Protein AF-A0A5J9TCK6-F1 (afdb_monomer_lite)

Radius of gyration: 20.3 Å; chains: 1; bounding box: 70×24×40 Å

Organism: NCBI:txid38414

Structure (mmCIF, N/CA/C/O backbone):
data_AF-A0A5J9TCK6-F1
#
_entry.id   AF-A0A5J9TCK6-F1
#
loop_
_atom_site.group_PDB
_atom_site.id
_atom_site.type_symbol
_atom_site.label_atom_id
_atom_site.label_alt_id
_atom_site.label_comp_id
_atom_site.label_asym_id
_atom_site.label_entity_id
_atom_site.label_seq_id
_atom_site.pdbx_PDB_ins_code
_atom_site.Cartn_x
_atom_site.Cartn_y
_atom_site.Cartn_z
_atom_site.occupancy
_atom_site.B_iso_or_equiv
_atom_site.auth_seq_id
_atom_site.auth_comp_id
_atom_site.auth_asym_id
_atom_site.auth_atom_id
_atom_site.pdbx_PDB_model_num
ATOM 1 N N . MET A 1 1 ? -51.971 0.931 17.794 1.00 56.56 1 MET A N 1
ATOM 2 C CA . MET A 1 1 ? -51.285 0.992 16.482 1.00 56.56 1 MET A CA 1
ATOM 3 C C . MET A 1 1 ? -50.017 1.860 16.483 1.00 56.56 1 MET A C 1
ATOM 5 O O . MET A 1 1 ? -49.070 1.477 15.818 1.00 56.56 1 MET A O 1
ATOM 9 N N . ALA A 1 2 ? -49.914 2.939 17.275 1.00 59.53 2 ALA A N 1
ATOM 10 C CA . ALA A 1 2 ? -48.739 3.836 17.275 1.00 59.53 2 ALA A CA 1
ATOM 11 C C . ALA A 1 2 ? -47.418 3.265 17.860 1.00 59.53 2 ALA A C 1
ATOM 13 O O . ALA A 1 2 ? -46.338 3.739 17.534 1.00 59.53 2 ALA A O 1
ATOM 14 N N . ARG A 1 3 ? -47.449 2.230 18.714 1.00 59.78 3 ARG A N 1
ATOM 15 C CA . ARG A 1 3 ? -46.214 1.678 19.323 1.00 59.78 3 ARG A CA 1
ATOM 16 C C . ARG A 1 3 ? -45.363 0.851 18.348 1.00 59.78 3 ARG A C 1
ATOM 18 O 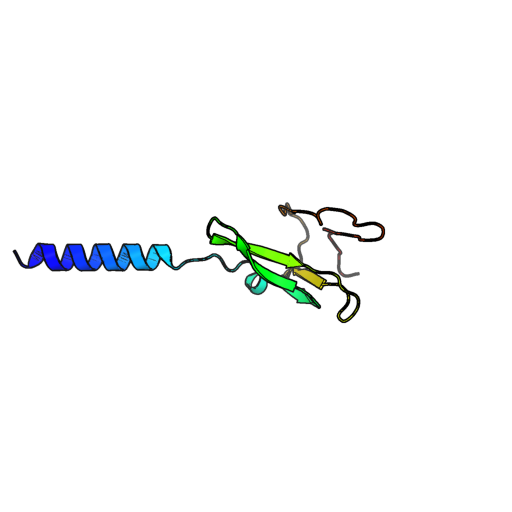O . ARG A 1 3 ? -44.152 0.784 18.518 1.00 59.78 3 ARG A O 1
ATOM 25 N N . TRP A 1 4 ? -45.973 0.259 17.320 1.00 63.69 4 TRP A N 1
ATOM 26 C CA . TRP A 1 4 ? -45.249 -0.508 16.297 1.00 63.69 4 TRP A CA 1
ATOM 27 C C . TRP A 1 4 ? -44.617 0.370 15.216 1.00 63.69 4 TRP A C 1
ATOM 29 O O . TRP A 1 4 ? -43.570 0.002 14.695 1.00 63.69 4 TRP A O 1
ATOM 39 N N . SER A 1 5 ? -45.169 1.555 14.937 1.00 72.00 5 SER A N 1
ATOM 40 C CA . SER A 1 5 ? -44.565 2.496 13.987 1.00 72.00 5 SER A CA 1
ATOM 41 C C . SER A 1 5 ? -43.221 3.032 14.481 1.00 72.00 5 SER A C 1
ATOM 43 O O . SER A 1 5 ? -42.278 3.072 13.704 1.00 72.00 5 SER A O 1
ATOM 45 N N . HIS A 1 6 ? -43.081 3.349 15.774 1.00 75.94 6 HIS A N 1
ATOM 46 C CA . HIS A 1 6 ? -41.798 3.807 16.329 1.00 75.94 6 HIS A CA 1
ATOM 47 C C . HIS A 1 6 ? -40.718 2.716 16.312 1.00 75.94 6 HIS A C 1
ATOM 49 O O . HIS A 1 6 ? -39.557 3.005 16.035 1.00 75.94 6 HIS A O 1
ATOM 55 N N . LEU A 1 7 ? -41.101 1.459 16.564 1.00 84.31 7 LEU A N 1
ATOM 56 C CA . LEU A 1 7 ? -40.184 0.319 16.488 1.00 84.31 7 LEU A CA 1
ATOM 57 C C . LEU A 1 7 ? -39.748 0.039 15.044 1.00 84.31 7 LEU A C 1
ATOM 59 O O . LEU A 1 7 ? -38.574 -0.231 14.808 1.00 84.31 7 LEU A O 1
ATOM 63 N N . ALA A 1 8 ? -40.660 0.168 14.077 1.00 83.25 8 ALA A N 1
ATOM 64 C CA . ALA A 1 8 ? -40.334 0.044 12.660 1.00 83.25 8 ALA A CA 1
ATOM 65 C C . ALA A 1 8 ? -39.393 1.167 12.188 1.00 83.25 8 ALA A C 1
ATOM 67 O O . ALA A 1 8 ? -38.393 0.886 11.532 1.00 83.25 8 ALA A O 1
ATOM 68 N N . SER A 1 9 ? -39.649 2.423 12.575 1.00 82.50 9 SER A N 1
ATOM 69 C CA . SER A 1 9 ? -38.754 3.550 12.276 1.00 82.50 9 SER A CA 1
ATOM 70 C C . SER A 1 9 ? -37.356 3.353 12.865 1.00 82.50 9 SER A C 1
ATOM 72 O O . SER A 1 9 ? -36.364 3.622 12.192 1.00 82.50 9 SER A O 1
ATOM 74 N N . LEU A 1 10 ? -37.269 2.854 14.102 1.00 86.50 10 LEU A N 1
ATOM 75 C CA . LEU A 1 10 ? -35.994 2.587 14.766 1.00 86.50 10 LEU A CA 1
ATOM 76 C C . LEU A 1 10 ? -35.222 1.448 14.083 1.00 86.50 10 LEU A C 1
ATOM 78 O O . LEU A 1 10 ? -34.016 1.563 13.886 1.00 86.50 10 LEU A O 1
ATOM 82 N N . ALA A 1 11 ? -35.912 0.379 13.676 1.00 86.38 11 ALA A N 1
ATOM 83 C CA . ALA A 1 11 ? -35.304 -0.730 12.946 1.00 86.38 11 ALA A CA 1
ATOM 84 C C . ALA A 1 11 ? -34.762 -0.292 11.574 1.00 86.38 11 ALA A C 1
ATOM 86 O O . ALA A 1 11 ? -33.647 -0.663 11.209 1.00 86.38 11 ALA A O 1
ATOM 87 N N . VAL A 1 12 ? -35.505 0.548 10.842 1.00 84.88 12 VAL A N 1
ATOM 88 C CA . VAL A 1 12 ? -35.051 1.121 9.563 1.00 84.88 12 VAL A CA 1
ATOM 89 C C . VAL A 1 12 ? -33.843 2.037 9.765 1.00 84.88 12 VAL A C 1
ATOM 91 O O . VAL A 1 12 ? -32.865 1.925 9.030 1.00 84.88 12 VAL A O 1
ATOM 94 N N . ALA A 1 13 ? -33.860 2.900 10.784 1.00 82.44 13 ALA A N 1
ATOM 95 C CA . ALA A 1 13 ? -32.720 3.757 11.104 1.00 82.44 13 ALA A CA 1
ATOM 96 C C . ALA A 1 13 ? -31.463 2.939 11.458 1.00 82.44 13 ALA A C 1
ATOM 98 O O . ALA A 1 13 ? -30.373 3.257 10.990 1.00 82.44 13 ALA A O 1
ATOM 99 N N . LEU A 1 14 ? -31.609 1.854 12.226 1.00 81.44 14 LEU A N 1
ATOM 100 C CA . LEU A 1 14 ? -30.490 0.990 12.611 1.00 81.44 14 LEU A CA 1
ATOM 101 C C . LEU A 1 14 ? -29.902 0.218 11.416 1.00 81.44 14 LEU A C 1
ATOM 103 O O . LEU A 1 14 ? -28.682 0.104 11.301 1.00 81.44 14 LEU A O 1
ATOM 107 N N . ALA A 1 15 ? -30.751 -0.254 10.498 1.00 77.69 15 ALA A N 1
ATOM 108 C CA . ALA A 1 15 ? -30.314 -0.903 9.262 1.00 77.69 15 ALA A CA 1
ATOM 109 C C . ALA A 1 15 ? -29.556 0.065 8.332 1.00 77.69 15 ALA A C 1
ATOM 111 O O . ALA A 1 15 ? -28.546 -0.310 7.738 1.00 77.69 15 ALA A O 1
ATOM 112 N N . LEU A 1 16 ? -29.990 1.328 8.252 1.00 70.62 16 LEU A N 1
ATOM 113 C CA . LEU A 1 16 ? -29.293 2.369 7.486 1.00 70.62 16 LEU A CA 1
ATOM 114 C C . LEU A 1 16 ? -27.921 2.720 8.086 1.00 70.62 16 LEU A C 1
ATOM 116 O O . LEU A 1 16 ? -26.977 2.954 7.336 1.00 70.62 16 LEU A O 1
ATOM 120 N N . VAL A 1 17 ? -27.781 2.710 9.418 1.00 66.94 17 VAL A N 1
ATOM 121 C CA . VAL A 1 17 ? -26.487 2.932 10.095 1.00 66.94 17 VAL A CA 1
ATOM 122 C C . VAL A 1 17 ? -25.502 1.794 9.810 1.00 66.94 17 VAL A C 1
ATOM 124 O O . VAL A 1 17 ? -24.325 2.053 9.567 1.00 66.94 17 VAL A O 1
ATOM 127 N N . GLN A 1 18 ? -25.968 0.543 9.783 1.00 60.84 18 GLN A N 1
ATOM 128 C CA . GLN A 1 18 ? -25.123 -0.613 9.452 1.00 60.84 18 GLN A CA 1
ATOM 129 C C . GLN A 1 18 ? -24.673 -0.624 7.985 1.00 60.84 18 GLN A C 1
ATOM 131 O O . GLN A 1 18 ? -23.582 -1.102 7.688 1.00 60.84 18 GLN A O 1
ATOM 136 N N . ALA A 1 19 ? -25.461 -0.052 7.072 1.00 56.88 19 ALA A N 1
ATOM 137 C CA . ALA A 1 19 ? -25.097 0.058 5.661 1.00 56.88 19 ALA A CA 1
ATOM 138 C C . ALA A 1 19 ? -24.004 1.112 5.375 1.00 56.88 19 ALA A C 1
ATOM 140 O O . ALA A 1 19 ? -23.452 1.127 4.277 1.00 56.88 19 ALA A O 1
ATOM 141 N N . ALA A 1 20 ? -23.678 1.988 6.334 1.00 53.25 20 ALA A N 1
ATOM 142 C CA . ALA A 1 20 ? -22.786 3.130 6.118 1.00 53.25 20 ALA A CA 1
ATOM 143 C C . ALA A 1 20 ? -21.330 2.920 6.585 1.00 53.25 20 ALA A C 1
ATOM 145 O O . ALA A 1 20 ? -20.495 3.798 6.369 1.00 53.25 20 ALA A O 1
ATOM 146 N N . SER A 1 21 ? -20.983 1.790 7.214 1.00 57.41 21 SER A N 1
ATOM 147 C CA . SER A 1 21 ? -19.617 1.571 7.707 1.00 57.41 21 SER A CA 1
ATOM 148 C C . SER A 1 21 ? -18.727 0.898 6.657 1.00 57.41 21 SER A C 1
ATOM 150 O O . SER A 1 21 ? -18.497 -0.310 6.700 1.00 57.41 21 SER A O 1
ATOM 152 N N . SER A 1 22 ? -18.185 1.667 5.712 1.00 60.22 22 SER A N 1
ATOM 153 C CA . SER A 1 22 ? -17.045 1.190 4.923 1.00 60.22 22 SER A CA 1
ATOM 154 C C . SER A 1 22 ? -15.769 1.314 5.762 1.00 60.22 22 SER A C 1
ATOM 156 O O . SER A 1 22 ? -15.416 2.416 6.183 1.00 60.22 22 SER A O 1
ATOM 158 N N . ALA A 1 23 ? -15.071 0.206 6.021 1.00 63.66 23 ALA A N 1
ATOM 159 C CA . ALA A 1 23 ? -13.817 0.231 6.776 1.00 63.66 23 ALA A CA 1
ATOM 160 C C . ALA A 1 23 ? -12.740 1.035 6.022 1.00 63.66 23 ALA A C 1
ATOM 162 O O . ALA A 1 23 ? -12.378 0.693 4.895 1.00 63.66 23 ALA A O 1
ATOM 163 N N . HIS A 1 24 ? -12.219 2.090 6.649 1.00 79.81 24 HIS A N 1
ATOM 164 C CA . HIS A 1 24 ? -11.222 2.994 6.075 1.00 79.81 24 HIS A CA 1
ATOM 165 C C . HIS A 1 24 ? -9.810 2.650 6.581 1.00 79.81 24 HIS A C 1
ATOM 167 O O . HIS A 1 24 ? -9.191 3.396 7.325 1.00 79.81 24 HIS A O 1
ATOM 173 N N . TRP A 1 25 ? -9.283 1.484 6.213 1.00 91.06 25 TRP A N 1
ATOM 174 C CA . TRP A 1 25 ? -8.019 0.991 6.766 1.00 91.06 25 TRP A CA 1
ATOM 175 C C . TRP A 1 25 ? -6.781 1.769 6.292 1.00 91.06 25 TRP A C 1
ATOM 177 O O . TRP A 1 25 ? -5.822 1.906 7.053 1.00 91.06 25 TRP A O 1
ATOM 187 N N . LEU A 1 26 ? -6.768 2.272 5.052 1.00 94.94 26 LEU A N 1
ATOM 188 C CA . LEU A 1 26 ? -5.541 2.801 4.450 1.00 94.94 26 LEU A CA 1
ATOM 189 C C . LEU A 1 26 ? -5.011 4.009 5.226 1.00 94.94 26 LEU 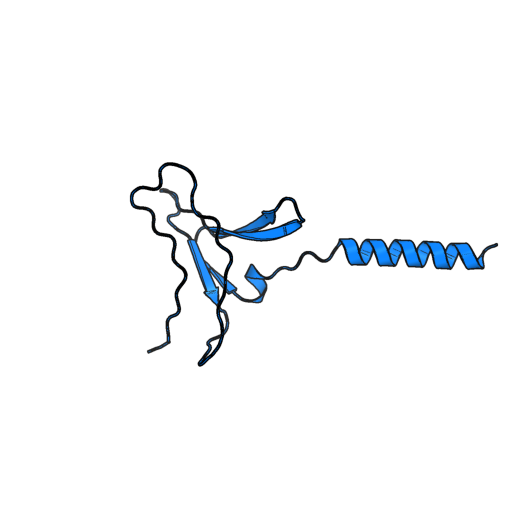A C 1
ATOM 191 O O . LEU A 1 26 ? -3.916 3.958 5.776 1.00 94.94 26 LEU A O 1
ATOM 195 N N . ASN A 1 27 ? -5.801 5.076 5.326 1.00 93.00 27 ASN A N 1
ATOM 196 C CA . ASN A 1 27 ? -5.331 6.298 5.977 1.00 93.00 27 ASN A CA 1
ATOM 197 C C . ASN A 1 27 ? -5.417 6.227 7.502 1.00 93.00 27 ASN A C 1
ATOM 199 O O . ASN A 1 27 ? -4.853 7.092 8.168 1.00 93.00 27 ASN A O 1
ATOM 203 N N . ASP A 1 28 ? -6.090 5.229 8.075 1.00 93.19 28 ASP A N 1
ATOM 204 C CA . ASP A 1 28 ? -6.144 5.051 9.526 1.00 93.19 28 ASP A CA 1
ATOM 205 C C . ASP A 1 28 ? -4.827 4.443 10.027 1.00 93.19 28 ASP A C 1
ATOM 207 O O . ASP A 1 28 ? -4.232 4.956 10.982 1.00 93.19 28 ASP A O 1
ATOM 211 N N . TYR A 1 29 ? -4.302 3.433 9.322 1.00 93.38 29 TYR A N 1
ATOM 212 C CA . TYR A 1 29 ? -3.129 2.660 9.746 1.00 93.38 29 TYR A CA 1
ATOM 213 C C . TYR A 1 29 ? -1.82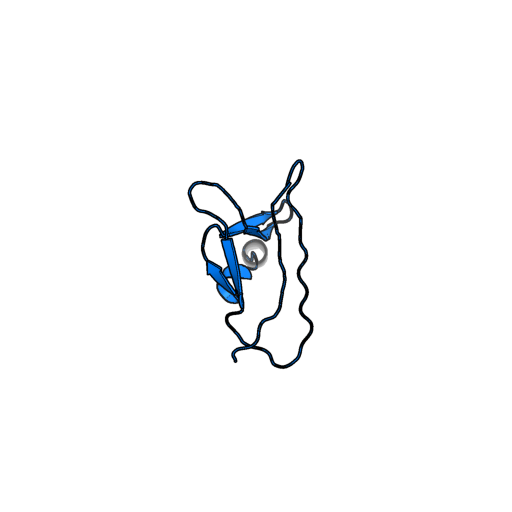9 2.978 8.995 1.00 93.38 29 TYR A C 1
ATOM 215 O O . TYR A 1 29 ? -0.752 2.658 9.510 1.00 93.38 29 TYR A O 1
ATOM 223 N N . PHE A 1 30 ? -1.894 3.625 7.827 1.00 96.38 30 PHE A N 1
ATOM 224 C CA . PHE A 1 30 ? -0.734 3.880 6.970 1.00 96.38 30 PHE A CA 1
ATOM 225 C C . PHE A 1 30 ? -0.576 5.364 6.620 1.00 96.38 30 PHE A C 1
ATOM 227 O O . PHE A 1 30 ? -1.540 6.131 6.587 1.00 96.38 30 PHE A O 1
ATOM 234 N N . PHE A 1 31 ? 0.668 5.765 6.375 1.00 96.12 31 PHE A N 1
ATOM 235 C CA . PHE A 1 31 ? 0.996 6.958 5.604 1.00 96.12 31 PHE A CA 1
ATOM 236 C C . PHE A 1 31 ? 1.046 6.587 4.122 1.00 96.12 31 PHE A C 1
ATOM 238 O O . PHE A 1 31 ? 1.449 5.476 3.783 1.00 96.12 31 PHE A O 1
ATOM 245 N N . THR A 1 32 ? 0.641 7.503 3.247 1.00 96.00 32 THR A N 1
ATOM 246 C CA . THR A 1 32 ? 0.664 7.319 1.790 1.00 96.00 32 THR A CA 1
ATOM 247 C C . THR A 1 32 ? 1.604 8.326 1.145 1.00 96.00 32 THR A C 1
ATOM 249 O O . THR A 1 32 ? 1.595 9.492 1.537 1.00 96.00 32 THR A O 1
ATOM 252 N N . ASP A 1 33 ? 2.333 7.901 0.120 1.00 94.56 33 ASP A N 1
ATOM 253 C CA . ASP A 1 33 ? 3.216 8.748 -0.679 1.00 94.56 33 ASP A CA 1
ATOM 254 C C . ASP A 1 33 ? 3.013 8.495 -2.183 1.00 94.56 33 ASP A C 1
ATOM 256 O O . ASP A 1 33 ? 2.678 7.386 -2.615 1.00 94.56 33 ASP A O 1
ATOM 260 N N . GLY A 1 34 ? 3.206 9.534 -2.992 1.00 95.06 34 GLY A N 1
ATOM 261 C CA . GLY A 1 34 ? 3.027 9.488 -4.440 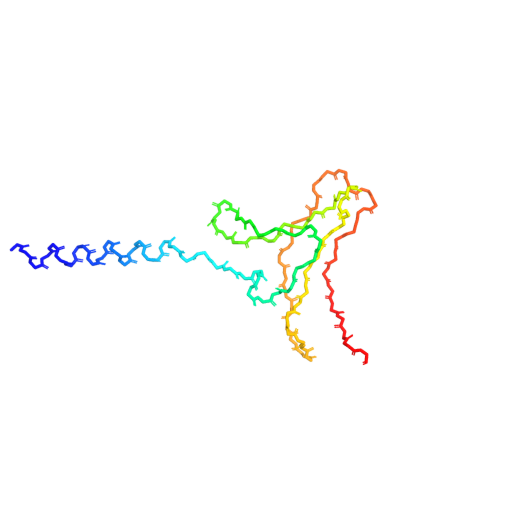1.00 95.06 34 GLY A CA 1
ATOM 262 C C . GLY A 1 34 ? 1.615 9.073 -4.871 1.00 95.06 34 GLY A C 1
ATOM 263 O O . GLY A 1 34 ? 0.602 9.540 -4.346 1.00 95.06 34 GLY A O 1
ATOM 264 N N . ASN A 1 35 ? 1.527 8.200 -5.878 1.00 95.50 35 ASN A N 1
ATOM 265 C CA . ASN A 1 35 ? 0.255 7.837 -6.510 1.00 95.50 35 ASN A CA 1
ATOM 266 C C . ASN A 1 35 ? -0.476 6.679 -5.816 1.00 95.50 35 ASN A C 1
ATOM 268 O O . ASN A 1 35 ? -0.603 5.584 -6.382 1.00 95.50 35 ASN A O 1
ATOM 272 N N . VAL A 1 36 ? -1.014 6.947 -4.626 1.00 96.62 36 VAL A N 1
ATOM 273 C CA . VAL A 1 36 ? -1.894 6.024 -3.895 1.00 96.62 36 VAL A CA 1
ATOM 274 C C . VAL A 1 36 ? -3.291 6.616 -3.744 1.00 96.62 36 VAL A C 1
ATOM 276 O O . VAL A 1 36 ? -3.455 7.789 -3.421 1.00 96.62 36 VAL A O 1
ATOM 279 N N . ARG A 1 37 ? -4.321 5.799 -3.986 1.00 93.94 37 ARG A N 1
ATOM 280 C CA . ARG A 1 37 ? -5.727 6.178 -3.799 1.00 93.94 37 ARG A CA 1
ATOM 281 C C . ARG A 1 37 ? -6.485 5.078 -3.067 1.00 93.94 37 ARG A C 1
ATOM 283 O O . ARG A 1 37 ? -6.359 3.906 -3.417 1.00 93.94 37 ARG A O 1
ATOM 290 N N . ALA A 1 38 ? -7.309 5.458 -2.097 1.00 94.81 38 ALA A N 1
ATOM 291 C CA . ALA A 1 38 ? -8.326 4.566 -1.557 1.00 94.81 38 ALA A CA 1
ATOM 292 C C . ALA A 1 38 ? -9.489 4.469 -2.554 1.00 94.81 38 ALA A C 1
ATOM 294 O O . ALA A 1 38 ? -10.029 5.486 -2.986 1.00 94.81 38 ALA A O 1
ATOM 295 N N . THR A 1 39 ? -9.866 3.250 -2.919 1.00 93.44 39 THR A N 1
ATOM 296 C CA . THR A 1 39 ? -11.053 2.958 -3.730 1.00 93.44 39 THR A CA 1
ATOM 297 C C . THR A 1 39 ? -11.810 1.784 -3.112 1.00 93.44 39 THR A C 1
ATOM 299 O O . THR A 1 39 ? -11.418 1.282 -2.059 1.00 93.44 39 THR A O 1
ATOM 302 N N . TYR A 1 40 ? -12.901 1.359 -3.737 1.00 92.69 40 TYR A N 1
ATOM 303 C CA . TYR A 1 40 ? -13.755 0.281 -3.252 1.00 92.69 40 TYR A CA 1
ATOM 304 C C . TYR A 1 40 ? -13.984 -0.734 -4.365 1.00 92.69 40 TYR A C 1
ATOM 306 O O . TYR A 1 40 ? -14.149 -0.364 -5.530 1.00 92.69 40 TYR A O 1
ATOM 314 N N . ASP A 1 41 ? -13.948 -2.016 -4.018 1.00 90.50 41 ASP A N 1
ATOM 315 C CA . ASP A 1 41 ? -14.288 -3.076 -4.960 1.00 90.50 41 ASP A CA 1
ATOM 316 C C . ASP A 1 41 ? -15.811 -3.250 -5.107 1.00 90.50 41 ASP A C 1
ATOM 318 O O . ASP A 1 41 ? -16.609 -2.551 -4.481 1.00 90.50 41 ASP A O 1
ATOM 322 N N . ALA A 1 42 ? -16.229 -4.202 -5.945 1.00 90.75 42 ALA A N 1
ATOM 323 C CA . ALA A 1 42 ? -17.644 -4.471 -6.203 1.00 90.75 42 ALA A CA 1
ATOM 324 C C . ALA A 1 42 ? -18.433 -4.928 -4.958 1.00 90.75 42 ALA A C 1
ATOM 326 O O . ALA A 1 42 ? -19.659 -4.863 -4.967 1.00 90.75 42 ALA A O 1
ATOM 327 N N . SER A 1 43 ? -17.751 -5.389 -3.905 1.00 90.25 43 SER A N 1
ATOM 328 C CA . SER A 1 43 ? -18.364 -5.762 -2.626 1.00 90.25 43 SER A CA 1
ATOM 329 C C . SER A 1 43 ? -18.422 -4.604 -1.623 1.00 90.25 43 SER A C 1
ATOM 331 O O . SER A 1 43 ? -18.958 -4.768 -0.530 1.00 90.25 43 SER A O 1
ATOM 333 N N . GLY A 1 44 ? -17.887 -3.433 -1.984 1.00 88.88 44 GLY A N 1
ATOM 334 C CA . GLY A 1 44 ? -17.784 -2.273 -1.101 1.00 88.88 44 GLY A CA 1
ATOM 335 C C . GLY A 1 44 ? -16.596 -2.332 -0.137 1.00 88.88 44 GLY A C 1
ATOM 336 O O . GLY A 1 44 ? -16.499 -1.491 0.757 1.00 88.88 44 GLY A O 1
ATOM 337 N N . GLN A 1 45 ? -15.673 -3.288 -0.296 1.00 90.00 45 GLN A N 1
ATOM 338 C CA . GLN A 1 45 ? -14.471 -3.365 0.532 1.00 90.00 45 GLN A CA 1
ATOM 339 C C . GLN A 1 45 ? -13.427 -2.349 0.051 1.00 90.00 45 GLN A C 1
ATOM 341 O O . GLN A 1 45 ? -13.147 -2.253 -1.146 1.00 90.00 45 GLN A O 1
ATOM 346 N N . GLN A 1 46 ? -12.822 -1.601 0.984 1.00 92.81 46 GLN A N 1
ATOM 347 C CA . GLN A 1 46 ? -11.764 -0.650 0.645 1.00 92.81 46 GLN A CA 1
ATOM 348 C C . GLN A 1 46 ? -10.512 -1.377 0.139 1.00 92.81 46 GLN A C 1
ATOM 350 O O . GLN A 1 46 ? -9.962 -2.248 0.819 1.00 92.81 46 GLN A O 1
ATOM 355 N N . VAL A 1 47 ? -10.002 -0.938 -1.010 1.00 94.81 47 VAL A N 1
ATOM 356 C CA . VAL A 1 47 ? -8.732 -1.381 -1.590 1.00 94.81 47 VAL A CA 1
ATOM 357 C C . VAL A 1 47 ? -7.823 -0.181 -1.852 1.00 94.81 47 VAL A C 1
ATOM 359 O O . VAL A 1 47 ? -8.272 0.894 -2.253 1.00 94.81 47 VAL A O 1
ATOM 362 N N . ALA A 1 48 ? -6.524 -0.362 -1.625 1.00 96.19 48 ALA A N 1
ATOM 363 C CA . ALA A 1 48 ? -5.519 0.633 -1.970 1.00 96.19 48 ALA A CA 1
ATOM 364 C C . ALA A 1 48 ? -5.083 0.421 -3.423 1.00 96.19 48 ALA A C 1
ATOM 366 O O . ALA A 1 48 ? -4.566 -0.639 -3.776 1.00 96.19 48 ALA A O 1
ATOM 367 N N . MET A 1 49 ? -5.285 1.429 -4.268 1.00 96.56 49 MET A N 1
ATOM 368 C CA . MET A 1 49 ? -4.793 1.430 -5.638 1.00 96.56 49 MET A CA 1
ATOM 369 C C . MET A 1 49 ? -3.483 2.209 -5.697 1.00 96.56 49 MET A C 1
ATOM 371 O O . MET A 1 49 ? -3.466 3.428 -5.526 1.00 96.56 49 MET A O 1
ATOM 375 N N . VAL A 1 50 ? -2.395 1.485 -5.943 1.00 96.81 50 VAL A N 1
ATOM 376 C CA . VAL A 1 50 ? -1.061 2.045 -6.163 1.00 96.81 50 VAL A CA 1
ATOM 377 C C . VAL A 1 50 ? -0.795 2.044 -7.660 1.00 96.81 50 VAL A C 1
ATOM 379 O O . VAL A 1 50 ? -1.004 1.030 -8.325 1.00 96.81 50 VAL A O 1
ATOM 382 N N . SER A 1 51 ? -0.368 3.181 -8.202 1.00 95.12 51 SER A N 1
ATOM 383 C CA . SER A 1 51 ? -0.121 3.322 -9.639 1.00 95.12 51 SER A CA 1
ATOM 384 C C . SER A 1 51 ? 1.276 3.852 -9.930 1.00 95.12 51 SER A C 1
ATOM 386 O O . SER A 1 51 ? 1.852 4.595 -9.141 1.00 95.12 51 SER A O 1
ATOM 388 N N . LEU A 1 52 ? 1.807 3.447 -11.080 1.00 95.75 52 LEU A N 1
ATOM 389 C CA . LEU A 1 52 ? 3.057 3.939 -11.638 1.00 95.75 52 LEU A CA 1
ATOM 390 C C . LEU A 1 52 ? 2.746 4.569 -12.992 1.00 95.75 52 LEU A C 1
ATOM 392 O O . LEU A 1 52 ? 2.183 3.911 -13.866 1.00 95.75 52 LEU A O 1
ATOM 396 N N . ASN A 1 53 ? 3.100 5.838 -13.165 1.00 93.25 53 ASN A N 1
ATOM 397 C CA . ASN A 1 53 ? 3.043 6.499 -14.463 1.00 93.25 53 ASN A CA 1
ATOM 398 C C . ASN A 1 53 ? 4.253 7.425 -14.652 1.00 93.25 53 ASN A C 1
ATOM 400 O O . ASN A 1 53 ? 4.984 7.724 -13.711 1.00 93.25 53 ASN A O 1
ATOM 404 N N . GLN A 1 54 ? 4.468 7.878 -15.885 1.00 93.94 54 GLN A N 1
ATOM 405 C CA . GLN A 1 54 ? 5.655 8.653 -16.244 1.00 93.94 54 GLN A CA 1
ATOM 406 C C . GLN A 1 54 ? 5.649 10.093 -15.704 1.00 93.94 54 GLN A C 1
ATOM 408 O O . GLN A 1 54 ? 6.713 10.679 -15.541 1.00 93.94 54 GLN A O 1
ATOM 413 N N . GLN A 1 55 ? 4.476 10.670 -15.435 1.00 93.44 55 GLN A N 1
ATOM 414 C CA . GLN A 1 55 ? 4.347 12.066 -15.010 1.00 93.44 55 GLN A CA 1
ATOM 415 C C . GLN A 1 55 ? 4.570 12.233 -13.507 1.00 93.44 55 GLN A C 1
ATOM 417 O O . GLN A 1 55 ? 5.278 13.142 -13.089 1.00 93.44 55 GLN A O 1
ATOM 422 N N . SER A 1 56 ? 3.961 11.367 -12.699 1.00 89.38 56 SER A N 1
ATOM 423 C CA . SER A 1 56 ? 3.990 11.457 -11.237 1.00 89.38 56 SER A CA 1
ATOM 424 C C . SER A 1 56 ? 4.781 10.331 -10.569 1.00 89.38 56 SER A C 1
ATOM 426 O O . SER A 1 56 ? 4.861 10.300 -9.346 1.00 89.38 56 SER A O 1
ATOM 428 N N . GLY A 1 57 ? 5.369 9.410 -11.336 1.00 95.06 57 GLY A N 1
ATOM 429 C CA . GLY A 1 57 ? 6.157 8.302 -10.805 1.00 95.06 57 GLY A CA 1
ATOM 430 C C . GLY A 1 57 ? 5.304 7.222 -10.136 1.00 95.06 57 GLY A C 1
ATOM 431 O O . GLY A 1 57 ? 4.165 6.968 -10.536 1.00 95.06 57 GLY A O 1
ATOM 432 N N . GLY A 1 58 ? 5.892 6.535 -9.155 1.00 95.62 58 GLY A N 1
ATOM 433 C CA . GLY A 1 58 ? 5.242 5.470 -8.391 1.00 95.62 58 GLY A CA 1
ATOM 434 C C . GLY A 1 58 ? 4.385 5.984 -7.235 1.00 95.62 58 GLY A C 1
ATOM 435 O O . GLY A 1 58 ? 4.142 7.180 -7.079 1.00 95.62 58 GLY A O 1
ATOM 436 N N . GLY A 1 59 ? 3.929 5.058 -6.405 1.00 96.81 59 GLY A N 1
ATOM 437 C CA . GLY A 1 59 ? 3.292 5.354 -5.131 1.00 96.81 59 GLY A CA 1
ATOM 438 C C . GLY A 1 59 ? 3.607 4.254 -4.131 1.00 96.81 59 GLY A C 1
ATOM 439 O O . GLY A 1 59 ? 4.059 3.171 -4.507 1.00 96.81 59 GLY A O 1
ATOM 440 N N . GLY A 1 60 ? 3.353 4.527 -2.862 1.00 96.81 60 GLY A N 1
ATOM 441 C CA . GLY A 1 60 ? 3.555 3.567 -1.791 1.00 96.81 60 GLY A CA 1
ATOM 442 C C . GLY A 1 60 ? 2.828 3.976 -0.523 1.00 96.81 60 GLY A C 1
ATOM 443 O O . GLY A 1 60 ? 2.349 5.100 -0.387 1.00 96.81 60 GLY A O 1
ATOM 444 N N . PHE A 1 61 ? 2.724 3.042 0.409 1.00 96.88 61 PHE A N 1
ATOM 445 C CA . PHE A 1 61 ? 2.220 3.321 1.742 1.00 96.88 61 PHE A CA 1
ATOM 446 C C . PHE A 1 61 ? 3.026 2.535 2.772 1.00 96.88 61 PHE A C 1
ATOM 448 O O . PHE A 1 61 ? 3.464 1.416 2.506 1.00 96.88 61 PHE A O 1
ATOM 455 N N . ASN A 1 62 ? 3.233 3.128 3.944 1.00 95.94 62 ASN A N 1
ATOM 456 C CA . ASN A 1 62 ? 4.006 2.545 5.037 1.00 95.94 62 ASN A CA 1
ATOM 457 C C . ASN A 1 62 ? 3.238 2.650 6.351 1.00 95.94 62 ASN A C 1
ATOM 459 O O . ASN A 1 62 ? 2.428 3.558 6.544 1.00 95.94 62 ASN A O 1
ATOM 463 N N . SER A 1 63 ? 3.445 1.690 7.250 1.00 95.81 63 SER A N 1
ATOM 464 C CA . SER A 1 63 ? 2.718 1.659 8.515 1.00 95.81 63 SER A CA 1
ATOM 465 C C . SER A 1 63 ? 3.040 2.896 9.349 1.00 95.81 63 SER A C 1
ATOM 467 O O . SER A 1 63 ? 4.184 3.340 9.418 1.00 95.81 63 SER A O 1
ATOM 469 N N . LYS A 1 64 ? 2.029 3.441 10.032 1.00 95.44 64 LYS A N 1
ATOM 470 C CA . LYS A 1 64 ? 2.235 4.520 11.014 1.00 95.44 64 LYS A CA 1
ATOM 471 C C . LYS A 1 64 ? 2.938 4.042 12.283 1.00 95.44 64 LYS A C 1
ATOM 473 O O . LYS A 1 64 ? 3.428 4.849 13.065 1.00 95.44 64 LYS A O 1
ATOM 478 N N . LYS A 1 65 ? 2.902 2.733 12.528 1.00 94.62 65 LYS A N 1
ATOM 479 C CA . LYS A 1 65 ? 3.496 2.081 13.692 1.00 94.62 65 LYS A CA 1
ATOM 480 C C . LYS A 1 65 ? 4.679 1.228 13.260 1.00 94.62 65 LYS A C 1
ATOM 482 O O . LYS A 1 65 ? 4.653 0.640 12.178 1.00 94.62 65 LYS A O 1
ATOM 487 N N . ASN A 1 66 ? 5.645 1.118 14.162 1.00 95.00 66 ASN A N 1
ATOM 488 C CA . ASN A 1 66 ? 6.745 0.169 14.079 1.00 95.00 66 ASN A CA 1
ATOM 489 C C . ASN A 1 66 ? 6.405 -1.080 14.895 1.00 95.00 66 ASN A C 1
ATOM 491 O O . ASN A 1 66 ? 5.662 -1.011 15.878 1.00 95.00 66 ASN A O 1
ATOM 495 N N . PHE A 1 67 ? 6.962 -2.216 14.490 1.00 94.50 67 PHE A N 1
ATOM 496 C CA . PHE A 1 67 ? 6.687 -3.510 15.101 1.00 94.50 67 PHE A CA 1
ATOM 497 C C . PHE A 1 67 ? 7.983 -4.299 15.263 1.00 94.50 67 PHE A C 1
ATOM 499 O O . PHE A 1 67 ? 8.811 -4.316 14.357 1.00 94.50 67 PHE A O 1
ATOM 506 N N . LEU A 1 68 ? 8.138 -4.966 16.409 1.00 95.38 68 LEU A N 1
ATOM 507 C CA . LEU A 1 68 ? 9.272 -5.859 16.667 1.00 95.38 68 LEU A CA 1
ATOM 508 C C . LEU A 1 68 ? 8.976 -7.299 16.219 1.00 95.38 68 LEU A C 1
ATOM 510 O O . LEU A 1 68 ? 9.838 -7.969 15.664 1.00 95.38 68 LEU A O 1
ATOM 514 N N . PHE A 1 69 ? 7.739 -7.754 16.432 1.00 95.50 69 PHE A N 1
ATOM 515 C CA . PHE A 1 69 ? 7.245 -9.078 16.055 1.00 95.50 69 PHE A CA 1
ATOM 516 C C . PHE A 1 69 ? 5.806 -8.964 15.543 1.00 95.50 69 PHE A C 1
ATOM 518 O O . PHE A 1 69 ? 5.087 -8.037 15.923 1.00 95.50 69 PHE A O 1
ATOM 525 N N . GLY A 1 70 ? 5.370 -9.915 14.717 1.00 95.44 70 GLY A N 1
ATOM 526 C CA . GLY A 1 70 ? 3.987 -9.992 14.255 1.00 95.44 70 GLY A CA 1
ATOM 527 C C . GLY A 1 70 ? 3.821 -10.833 12.995 1.00 95.44 70 GLY A C 1
ATOM 528 O O . GLY A 1 70 ? 4.798 -11.278 12.393 1.00 95.44 70 GLY A O 1
ATOM 529 N N . GLU A 1 71 ? 2.566 -11.016 12.597 1.00 96.94 71 GLU A N 1
ATOM 530 C CA . GLU A 1 71 ? 2.192 -11.513 11.277 1.00 96.94 71 GLU A CA 1
ATOM 531 C C . GLU 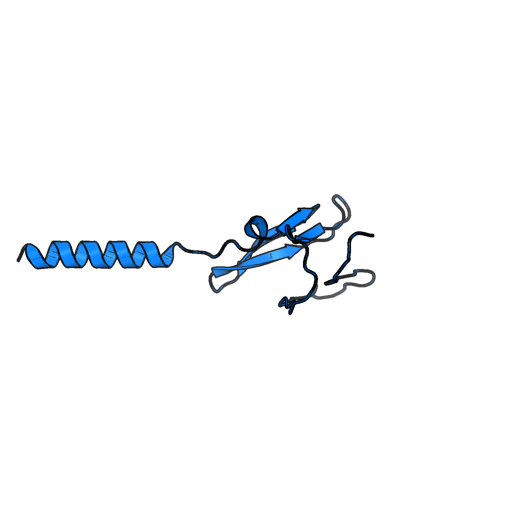A 1 71 ? 1.736 -10.328 10.423 1.00 96.94 71 GLU A C 1
ATOM 533 O O . GLU A 1 71 ? 0.897 -9.531 10.848 1.00 96.94 71 GLU A O 1
ATOM 538 N N . PHE A 1 72 ? 2.283 -10.217 9.215 1.00 96.06 72 PHE A N 1
ATOM 539 C CA . PHE A 1 72 ? 1.950 -9.148 8.282 1.00 96.06 72 PHE A CA 1
ATOM 540 C C . PHE A 1 72 ? 1.462 -9.772 6.986 1.00 96.06 72 PHE A C 1
ATOM 542 O O . PHE A 1 72 ? 2.228 -10.410 6.265 1.00 96.06 72 PHE A O 1
ATOM 549 N N . SER A 1 73 ? 0.179 -9.588 6.692 1.00 95.88 73 SER A N 1
ATOM 550 C CA . SER A 1 73 ? -0.452 -10.134 5.499 1.00 95.88 73 SER A CA 1
ATOM 551 C C . SER A 1 73 ? -1.181 -9.041 4.726 1.00 95.88 73 SER A C 1
ATOM 553 O O . SER A 1 73 ? -1.815 -8.150 5.291 1.00 95.88 73 SER A O 1
ATOM 555 N N . ILE A 1 74 ? -1.069 -9.099 3.400 1.00 93.38 74 ILE A N 1
ATOM 556 C CA . ILE A 1 74 ? -1.801 -8.228 2.486 1.00 93.38 74 ILE A CA 1
ATOM 557 C C . ILE A 1 74 ? -2.228 -9.025 1.258 1.00 93.38 74 ILE A C 1
ATOM 559 O O . ILE A 1 74 ? -1.443 -9.762 0.660 1.00 93.38 74 ILE A O 1
ATOM 563 N N . LYS A 1 75 ? -3.495 -8.878 0.864 1.00 94.69 75 LYS A N 1
ATOM 564 C CA . LYS A 1 75 ? -4.002 -9.451 -0.382 1.00 94.69 75 LYS A CA 1
ATOM 565 C C . LYS A 1 75 ? -3.703 -8.485 -1.523 1.00 94.69 75 LYS A C 1
ATOM 567 O O . LYS A 1 75 ? -4.215 -7.370 -1.536 1.00 94.69 75 LYS A O 1
ATOM 572 N N . MET A 1 76 ? -2.897 -8.921 -2.486 1.00 95.75 76 MET A N 1
ATOM 573 C CA . MET A 1 76 ? -2.477 -8.091 -3.617 1.00 95.75 76 MET A CA 1
ATOM 574 C C . MET A 1 76 ? -3.077 -8.589 -4.929 1.00 95.75 76 MET A C 1
ATOM 576 O O . MET A 1 76 ? -3.100 -9.789 -5.202 1.00 95.75 76 MET A O 1
ATOM 580 N N . LYS A 1 77 ? -3.517 -7.648 -5.767 1.00 94.94 77 LYS A N 1
ATOM 581 C CA . LYS A 1 77 ? -3.799 -7.877 -7.186 1.00 94.94 77 LYS A CA 1
ATOM 582 C C . LYS A 1 77 ? -2.745 -7.130 -7.996 1.00 94.94 77 LYS A C 1
ATOM 584 O O . LYS A 1 77 ? -2.639 -5.914 -7.874 1.00 94.94 77 LYS A O 1
ATOM 589 N N . LEU A 1 78 ? -1.967 -7.866 -8.785 1.00 95.44 78 LEU A N 1
ATOM 590 C CA . LEU A 1 78 ? -0.874 -7.301 -9.576 1.00 95.44 78 LEU A CA 1
ATOM 591 C C . LEU A 1 78 ? -1.375 -6.647 -10.872 1.00 95.44 78 LEU A C 1
ATOM 593 O O . LEU A 1 78 ? -2.534 -6.812 -11.266 1.00 95.44 78 LEU A O 1
ATOM 597 N N . ILE A 1 79 ? -0.479 -5.893 -11.515 1.00 94.81 79 ILE A N 1
ATOM 598 C CA . ILE A 1 79 ? -0.743 -5.182 -12.766 1.00 94.81 79 ILE A CA 1
ATOM 599 C C . ILE A 1 79 ? -1.099 -6.198 -13.869 1.00 94.81 79 ILE A C 1
ATOM 601 O O . ILE A 1 79 ? -0.356 -7.159 -14.075 1.00 94.81 79 ILE A O 1
ATOM 605 N N . PRO A 1 80 ? -2.235 -6.032 -14.570 1.00 94.69 80 PRO A N 1
ATOM 606 C CA . PRO A 1 80 ? -2.603 -6.908 -15.675 1.00 94.69 80 PRO A CA 1
ATOM 607 C C . PRO A 1 80 ? -1.849 -6.544 -16.966 1.00 94.69 80 PRO A C 1
ATOM 609 O O . PRO A 1 80 ? -1.528 -5.382 -17.206 1.00 94.69 80 PRO A O 1
ATOM 612 N N . GLY A 1 81 ? -1.658 -7.522 -17.855 1.00 96.56 81 GLY A N 1
ATOM 613 C CA . GLY A 1 81 ? -1.080 -7.300 -19.185 1.00 96.56 81 GLY A CA 1
ATOM 614 C C . GLY A 1 81 ? 0.448 -7.174 -19.182 1.00 96.56 81 GLY A C 1
ATOM 615 O O . GLY A 1 81 ? 1.132 -7.869 -18.436 1.00 96.56 81 GLY A O 1
ATOM 616 N N . ASN A 1 82 ? 0.993 -6.326 -20.063 1.00 95.62 82 ASN A N 1
ATOM 617 C CA . ASN A 1 82 ? 2.435 -6.084 -20.127 1.00 95.62 82 ASN A CA 1
ATOM 6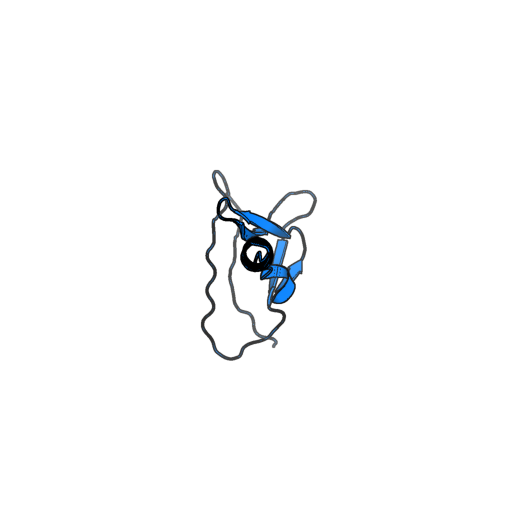18 C C . ASN A 1 82 ? 2.871 -5.191 -18.959 1.00 95.62 82 ASN A C 1
ATOM 620 O O . ASN A 1 82 ? 2.454 -4.040 -18.855 1.00 95.62 82 ASN A O 1
ATOM 624 N N . SER A 1 83 ? 3.733 -5.723 -18.099 1.00 95.50 83 SER A N 1
ATOM 625 C CA . SER A 1 83 ? 4.307 -5.009 -16.953 1.00 95.50 83 SER A CA 1
ATOM 626 C C . SER A 1 83 ? 5.830 -5.127 -16.911 1.00 95.50 83 SER A C 1
ATOM 628 O O . SER A 1 83 ? 6.431 -5.084 -15.837 1.00 95.50 83 SER A O 1
ATOM 630 N N . ALA A 1 84 ? 6.470 -5.304 -18.073 1.00 96.88 84 ALA A N 1
ATOM 631 C CA . ALA A 1 84 ? 7.923 -5.390 -18.171 1.00 96.88 84 ALA A CA 1
ATOM 632 C C . ALA A 1 84 ? 8.591 -4.185 -17.485 1.00 96.88 84 ALA A C 1
ATOM 634 O O . ALA A 1 84 ? 8.234 -3.034 -17.733 1.00 96.88 84 ALA A O 1
ATOM 635 N N . GLY A 1 85 ? 9.541 -4.461 -16.589 1.00 95.38 85 GLY A N 1
ATOM 636 C CA . GLY A 1 85 ? 10.265 -3.437 -15.830 1.00 95.38 85 GLY A CA 1
ATOM 637 C C . GLY A 1 85 ? 9.506 -2.822 -14.647 1.00 95.38 85 GLY A C 1
ATOM 638 O O . GLY A 1 85 ? 10.066 -1.972 -13.962 1.00 95.38 85 GLY A O 1
ATOM 639 N N . THR A 1 86 ? 8.266 -3.240 -14.369 1.00 95.81 86 THR A N 1
ATOM 640 C CA . THR A 1 86 ? 7.529 -2.792 -13.175 1.00 95.81 86 THR A CA 1
ATOM 641 C C . THR A 1 86 ? 7.854 -3.681 -11.980 1.00 95.81 86 THR A C 1
ATOM 643 O O . THR A 1 86 ? 7.973 -4.898 -12.113 1.00 95.81 86 THR A O 1
ATOM 646 N N . VAL A 1 87 ? 7.941 -3.080 -10.795 1.00 96.56 87 VAL A N 1
ATOM 647 C CA . VAL A 1 87 ? 8.109 -3.799 -9.531 1.00 96.56 87 VAL A CA 1
ATOM 648 C C . VAL A 1 87 ? 6.951 -3.445 -8.599 1.00 96.56 87 VAL A C 1
ATOM 650 O O . VAL A 1 87 ? 6.609 -2.277 -8.434 1.00 96.56 87 VAL A O 1
ATOM 653 N N . SER A 1 88 ? 6.339 -4.459 -7.988 1.00 96.88 88 SER A N 1
ATOM 654 C CA . SER A 1 88 ? 5.380 -4.309 -6.889 1.00 96.88 88 SER A CA 1
ATOM 655 C C . SER A 1 88 ? 5.945 -5.001 -5.656 1.00 96.88 88 SER A C 1
ATOM 657 O O . SER A 1 88 ? 6.244 -6.192 -5.713 1.00 96.88 88 SER A O 1
ATOM 659 N N . CYS A 1 89 ? 6.100 -4.262 -4.559 1.00 96.50 89 CYS A N 1
ATOM 660 C CA . CYS A 1 89 ? 6.750 -4.760 -3.349 1.00 96.50 89 CYS A CA 1
ATOM 661 C C . CYS A 1 89 ? 5.816 -4.709 -2.140 1.00 96.50 89 CYS A C 1
ATOM 663 O O . CYS A 1 89 ? 5.089 -3.739 -1.943 1.00 96.50 89 CYS A O 1
ATOM 665 N N . PHE A 1 90 ? 5.943 -5.717 -1.282 1.00 97.19 90 PHE A N 1
ATOM 666 C CA . PHE A 1 90 ? 5.494 -5.702 0.105 1.00 97.19 90 PHE A CA 1
ATOM 667 C C . PHE A 1 90 ? 6.668 -6.188 0.955 1.00 97.19 90 PHE A C 1
ATOM 669 O O . PHE A 1 90 ? 7.167 -7.291 0.737 1.00 97.19 90 PHE A O 1
ATOM 676 N N . TYR A 1 91 ? 7.168 -5.339 1.850 1.00 97.00 91 TYR A N 1
ATOM 677 C CA . TYR A 1 91 ? 8.383 -5.609 2.615 1.00 97.00 91 TYR A CA 1
ATOM 678 C C . TYR A 1 91 ? 8.327 -4.958 3.995 1.00 97.00 91 TYR A C 1
ATOM 680 O O . TYR A 1 91 ? 7.526 -4.058 4.244 1.00 97.00 91 TYR A O 1
ATOM 688 N N . LEU A 1 92 ? 9.203 -5.428 4.881 1.00 96.25 92 LEU A N 1
ATOM 689 C CA . LEU A 1 92 ? 9.427 -4.859 6.201 1.00 96.25 92 LEU A CA 1
ATOM 690 C C . LEU A 1 92 ? 10.814 -4.224 6.227 1.00 96.25 92 LEU A C 1
ATOM 692 O O . LEU A 1 92 ? 11.771 -4.782 5.689 1.00 96.25 92 LEU A O 1
ATOM 696 N N . VAL A 1 93 ? 10.917 -3.067 6.868 1.00 94.06 93 VAL A N 1
ATOM 697 C CA . VAL A 1 93 ? 12.181 -2.368 7.088 1.00 94.06 93 VAL A CA 1
ATOM 698 C C . VAL A 1 93 ? 12.209 -1.864 8.526 1.00 94.06 93 VAL A C 1
ATOM 700 O O . VAL A 1 93 ? 11.205 -1.356 9.022 1.00 94.06 93 VAL A O 1
ATOM 703 N N . GLY A 1 94 ? 13.332 -2.070 9.210 1.00 89.56 94 GLY A N 1
ATOM 704 C CA . GLY A 1 94 ? 13.571 -1.506 10.536 1.00 89.56 94 GLY A CA 1
ATOM 705 C C . GLY A 1 94 ? 14.206 -0.123 10.433 1.00 89.56 94 GLY A C 1
ATOM 706 O O . GLY A 1 94 ? 14.906 0.162 9.457 1.00 89.56 94 GLY A O 1
ATOM 707 N N . ASP A 1 95 ? 13.997 0.707 11.452 1.00 76.75 95 ASP A N 1
ATOM 708 C CA . ASP A 1 95 ? 14.882 1.850 11.678 1.00 76.75 95 ASP A CA 1
ATOM 709 C C . ASP A 1 95 ? 16.259 1.321 12.099 1.00 76.75 95 ASP A C 1
ATOM 711 O O . ASP A 1 95 ? 16.346 0.335 12.836 1.00 76.75 95 ASP A O 1
ATOM 715 N N . ARG A 1 96 ? 17.325 1.919 11.561 1.00 59.97 96 ARG A N 1
ATOM 716 C CA . ARG A 1 96 ? 18.706 1.545 11.899 1.00 59.97 96 ARG A CA 1
ATOM 717 C C . ARG A 1 96 ? 19.084 1.968 13.311 1.00 59.97 96 ARG A C 1
ATOM 719 O O . ARG A 1 96 ? 18.650 3.064 13.724 1.00 59.97 96 ARG A O 1
#

Secondary structure (DSSP, 8-state):
-HHHHHHHHHHHHHHHHHTT----HHHHHEEEEESEEEEE-TTS-EEEEE--BTTTB-EEEEESS--SS--------PPPS--TT-----------

Foldseek 3Di:
DVVVVVVVVVVVVVVVVVVPDADPCQVVFKDKDWDWDWDADPVRHTDIDWDADDPGGTMDIDTPDDDPDDDDDDDDDDDPDDDPPDDDDDDDDDDD

InterPro domains:
  IPR000757 Beta-glucanase-like, N-terminal domain [PF00722] (35-94)
  IPR013320 Concanavalin A-like lectin/glucanase domain superfamily [SSF49899] (28-95)
  IPR044791 Beta-glucanase/XTH [PTHR31062] (17-93)

pLDDT: mean 88.27, std 12.17, range [53.25, 97.19]

Sequence (96 aa):
MARWSHLASLAVALALVQAASSAHWLNDYFFTDGNVRATYDASGQQVAMVSLNQQSGGGGFNSKKNFLFGEFSIKMKLIPGNSAGTVSCFYLVGDR